Protein AF-A0A9E0Q195-F1 (afdb_monomer)

Nearest PDB structures (foldseek):
  7mny-assembly6_L  TM=3.770E-01  e=1.664E+00  Homo sapiens
  7mny-assembly2_D  TM=3.539E-01  e=2.617E+00  Homo sapiens
  7mnx-assembly2_D  TM=3.690E-01  e=3.101E+00  Homo sapiens
  5ysu-assembly1_B  TM=3.047E-01  e=1.864E+00  Saccharomyces cerevisiae S288C

Secondary structure (DSSP, 8-state):
------------------------PPP--EEEEEEEESEEEETTTTEEEE-SSS--EEEEEEETTEEEEEEEETTTTEEEEEEEE-HHHH-S-HHHHHHHHHHHHHGGGEEEEEEEEE--TT-HHHHHHHHHHTT--SEEEE-TTS-EEEESS----B------

Solvent-accessible surface area (backbone atoms only — not comparable to full-atom values): 9822 Å² total; per-residue (Å²): 132,88,83,89,80,88,81,83,85,85,80,84,81,82,81,83,77,81,76,81,77,78,80,74,66,79,64,44,48,35,38,40,38,38,35,39,32,49,32,23,24,28,78,85,74,73,43,77,44,75,39,89,82,54,49,17,37,45,32,34,23,44,34,90,85,26,22,33,42,34,38,40,23,45,71,72,28,30,35,51,78,41,79,62,47,57,36,71,83,75,32,100,51,50,69,56,51,50,52,50,51,45,51,74,75,35,57,92,45,53,70,48,76,48,80,41,83,44,56,50,61,68,41,58,66,63,43,50,52,55,34,50,78,70,72,45,63,59,42,79,46,75,45,91,86,66,49,55,47,81,36,68,79,65,68,86,68,43,70,77,62,75,90,129

Radius of gyration: 23.87 Å; Cα contacts (8 Å, |Δi|>4): 293; chains: 1; bounding box: 46×97×39 Å

Structure (mmCIF, N/CA/C/O backbone):
data_AF-A0A9E0Q195-F1
#
_entry.id   AF-A0A9E0Q195-F1
#
loop_
_atom_site.group_PDB
_atom_site.id
_atom_site.type_symbol
_atom_site.label_atom_id
_atom_site.label_alt_id
_atom_site.label_comp_id
_atom_site.label_asym_id
_atom_site.label_entity_id
_atom_site.label_seq_id
_atom_site.pdbx_PDB_ins_code
_atom_site.Cartn_x
_atom_site.Cartn_y
_atom_site.Cartn_z
_atom_site.occupancy
_atom_site.B_iso_or_equiv
_atom_site.auth_seq_id
_atom_site.auth_comp_id
_atom_site.auth_asym_id
_atom_site.auth_atom_id
_atom_site.pdbx_PDB_model_num
ATOM 1 N N . MET A 1 1 ? 25.609 -84.547 -1.607 1.00 38.28 1 MET A N 1
ATOM 2 C CA . MET A 1 1 ? 26.266 -83.235 -1.827 1.00 38.28 1 MET A CA 1
ATOM 3 C C . MET A 1 1 ? 25.141 -82.227 -2.058 1.00 38.28 1 MET A C 1
ATOM 5 O O . MET A 1 1 ? 24.355 -82.465 -2.958 1.00 38.28 1 MET A O 1
ATOM 9 N N . ARG A 1 2 ? 24.778 -81.375 -1.080 1.00 39.16 2 ARG A N 1
ATOM 10 C CA . ARG A 1 2 ? 25.146 -79.934 -0.974 1.00 39.16 2 ARG A CA 1
ATOM 11 C C . ARG A 1 2 ? 25.165 -79.252 -2.365 1.00 39.16 2 ARG A C 1
ATOM 13 O O . ARG A 1 2 ? 25.894 -79.730 -3.218 1.00 39.16 2 ARG A O 1
ATOM 20 N N . PHE A 1 3 ? 24.414 -78.195 -2.679 1.00 35.53 3 PHE A N 1
ATOM 21 C CA . PHE A 1 3 ? 24.234 -76.938 -1.945 1.00 35.53 3 PHE A CA 1
ATOM 22 C C . PHE A 1 3 ? 22.940 -76.192 -2.330 1.00 35.53 3 PHE A C 1
ATOM 24 O O . PHE A 1 3 ? 22.465 -76.270 -3.460 1.00 35.53 3 PHE A O 1
ATOM 31 N N . SER A 1 4 ? 22.437 -75.430 -1.358 1.00 42.34 4 SER A N 1
ATOM 32 C CA . SER A 1 4 ? 21.390 -74.410 -1.432 1.00 42.34 4 SER A CA 1
ATOM 33 C C . SER A 1 4 ? 21.707 -73.261 -2.396 1.00 42.34 4 SER A C 1
ATOM 35 O O . SER A 1 4 ? 22.863 -72.866 -2.523 1.00 42.34 4 SER A O 1
ATOM 37 N N . ALA A 1 5 ? 20.668 -72.613 -2.932 1.00 40.56 5 ALA A N 1
ATOM 38 C CA . ALA A 1 5 ? 20.744 -71.212 -3.344 1.00 40.56 5 ALA A CA 1
ATOM 39 C C . ALA A 1 5 ? 19.420 -70.490 -3.033 1.00 40.56 5 ALA A C 1
ATOM 41 O O . ALA A 1 5 ? 18.416 -70.645 -3.727 1.00 40.56 5 ALA A O 1
ATOM 42 N N . LEU A 1 6 ? 19.462 -69.719 -1.943 1.00 42.44 6 LEU A N 1
ATOM 43 C CA . LEU A 1 6 ? 18.545 -68.641 -1.576 1.00 42.44 6 LEU A CA 1
ATOM 44 C C . LEU A 1 6 ? 18.307 -67.718 -2.784 1.00 42.44 6 LEU A C 1
ATOM 46 O O . LEU A 1 6 ? 19.271 -67.248 -3.389 1.00 42.44 6 LEU A O 1
ATOM 50 N N . ARG A 1 7 ? 17.050 -67.382 -3.093 1.00 44.59 7 ARG A N 1
ATOM 51 C CA . ARG A 1 7 ? 16.734 -66.229 -3.947 1.00 44.59 7 ARG A CA 1
ATOM 52 C C . ARG A 1 7 ? 16.152 -65.112 -3.088 1.00 44.59 7 ARG A C 1
ATOM 54 O O . ARG A 1 7 ? 15.114 -65.273 -2.455 1.00 44.59 7 ARG A O 1
ATOM 61 N N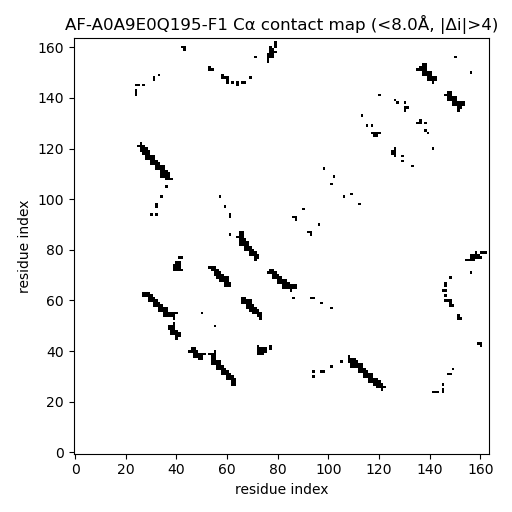 . PHE A 1 8 ? 16.902 -64.017 -3.054 1.00 38.38 8 PHE A N 1
ATOM 62 C CA . PHE A 1 8 ? 16.621 -62.767 -2.363 1.00 38.38 8 PHE A CA 1
ATOM 63 C C . PHE A 1 8 ? 15.340 -62.105 -2.889 1.00 38.38 8 PHE A C 1
ATOM 65 O O . PHE A 1 8 ? 15.150 -61.975 -4.097 1.00 38.38 8 PHE A O 1
ATOM 72 N N . ILE A 1 9 ? 14.491 -61.653 -1.966 1.00 44.12 9 ILE A N 1
ATOM 73 C CA . ILE A 1 9 ? 13.348 -60.776 -2.231 1.00 44.12 9 ILE A CA 1
ATOM 74 C C . ILE A 1 9 ? 13.888 -59.344 -2.317 1.00 44.12 9 ILE A C 1
ATOM 76 O O . ILE A 1 9 ? 14.391 -58.812 -1.328 1.00 44.12 9 ILE A O 1
ATOM 80 N N . ALA A 1 10 ? 13.802 -58.723 -3.492 1.00 41.50 10 ALA A N 1
ATOM 81 C CA . ALA A 1 10 ? 14.086 -57.303 -3.659 1.00 41.50 10 ALA A CA 1
ATOM 82 C C . ALA A 1 10 ? 12.826 -56.496 -3.311 1.00 41.50 10 ALA A C 1
ATOM 84 O O . ALA A 1 10 ? 11.835 -56.534 -4.038 1.00 41.50 10 ALA A O 1
ATOM 85 N N . ILE A 1 11 ? 12.859 -55.779 -2.187 1.00 46.25 11 ILE A N 1
ATOM 86 C CA . ILE A 1 11 ? 11.831 -54.802 -1.819 1.00 46.25 11 ILE A CA 1
ATOM 87 C C . ILE A 1 11 ? 12.220 -53.466 -2.462 1.00 46.25 11 ILE A C 1
ATOM 89 O O . ILE A 1 11 ? 13.210 -52.849 -2.078 1.00 46.25 11 ILE A O 1
ATOM 93 N N . LEU A 1 12 ? 11.443 -53.023 -3.451 1.00 39.88 12 LEU A N 1
ATOM 94 C CA . LEU A 1 12 ? 11.522 -51.678 -4.023 1.00 39.88 12 LEU A CA 1
ATOM 95 C C . LEU A 1 12 ? 10.786 -50.701 -3.092 1.00 39.88 12 LEU A C 1
ATOM 97 O O . LEU A 1 12 ? 9.558 -50.651 -3.088 1.00 39.88 12 LEU A O 1
ATOM 101 N N . LEU A 1 13 ? 11.529 -49.922 -2.301 1.00 46.31 13 LEU A N 1
ATOM 102 C CA . LEU A 1 13 ? 10.992 -48.726 -1.647 1.00 46.31 13 LEU A CA 1
ATOM 103 C C . LEU A 1 13 ? 10.955 -47.585 -2.674 1.00 46.31 13 LEU A C 1
ATOM 105 O O . LEU A 1 13 ? 11.996 -47.066 -3.074 1.00 46.31 13 LEU A O 1
ATOM 109 N N . ALA A 1 14 ? 9.756 -47.186 -3.097 1.00 45.44 14 ALA A N 1
ATOM 110 C CA . ALA A 1 14 ? 9.556 -45.962 -3.862 1.00 45.44 14 ALA A CA 1
ATOM 111 C C . ALA A 1 14 ? 9.530 -44.764 -2.900 1.00 45.44 14 ALA A C 1
ATOM 113 O O . ALA A 1 14 ? 8.527 -44.497 -2.240 1.00 45.44 14 ALA A O 1
ATOM 114 N N . SER A 1 15 ? 10.644 -44.043 -2.808 1.00 47.56 15 SER A N 1
ATOM 115 C CA . SER A 1 15 ? 10.739 -42.796 -2.046 1.00 47.56 15 SER A CA 1
ATOM 116 C C . SER A 1 15 ? 10.102 -41.652 -2.841 1.00 47.56 15 SER A C 1
ATOM 118 O O . SER A 1 15 ? 10.751 -41.043 -3.694 1.00 47.56 15 SER A O 1
ATOM 120 N N . ALA A 1 16 ? 8.831 -41.347 -2.573 1.00 45.62 16 ALA A N 1
ATOM 121 C CA . ALA A 1 16 ? 8.174 -40.157 -3.106 1.00 45.62 16 ALA A CA 1
ATOM 122 C C . ALA A 1 16 ? 8.813 -38.897 -2.495 1.00 45.62 16 ALA A C 1
ATOM 124 O O . ALA A 1 16 ? 8.570 -38.552 -1.341 1.00 45.62 16 ALA A O 1
ATOM 125 N N . HIS A 1 17 ? 9.655 -38.217 -3.271 1.00 40.94 17 HIS A N 1
ATOM 126 C CA . HIS A 1 17 ? 10.176 -36.904 -2.910 1.00 40.94 17 HIS A CA 1
ATOM 127 C C . HIS A 1 17 ? 9.113 -35.865 -3.271 1.00 40.94 17 HIS A C 1
ATOM 129 O O . HIS A 1 17 ? 8.911 -35.555 -4.444 1.00 40.94 17 HIS A O 1
ATOM 135 N N . ILE A 1 18 ? 8.416 -35.332 -2.267 1.00 48.59 18 ILE A N 1
ATOM 136 C CA . ILE A 1 18 ? 7.594 -34.134 -2.442 1.00 48.59 18 ILE A CA 1
ATOM 137 C C . ILE A 1 18 ? 8.562 -32.955 -2.553 1.00 48.59 18 ILE A C 1
ATOM 139 O O . ILE A 1 18 ? 9.105 -32.483 -1.556 1.00 48.59 18 ILE A O 1
ATOM 143 N N . VAL A 1 19 ? 8.808 -32.493 -3.778 1.00 45.94 19 VAL A N 1
ATOM 144 C CA . VAL A 1 19 ? 9.488 -31.219 -4.013 1.00 45.94 19 VAL A CA 1
ATOM 145 C C . VAL A 1 19 ? 8.457 -30.120 -3.776 1.00 45.94 19 VAL A C 1
ATOM 147 O O . VAL A 1 19 ? 7.591 -29.874 -4.613 1.00 45.94 19 VAL A O 1
ATOM 150 N N . ALA A 1 20 ? 8.527 -29.471 -2.615 1.00 48.09 20 ALA A N 1
ATOM 151 C CA . ALA A 1 20 ? 7.835 -28.210 -2.397 1.00 48.09 20 ALA A CA 1
ATOM 152 C C . ALA A 1 20 ? 8.480 -27.157 -3.311 1.00 48.09 20 ALA A C 1
ATOM 154 O O . ALA A 1 20 ? 9.559 -26.642 -3.019 1.00 48.09 20 ALA A O 1
ATOM 155 N N . VAL A 1 21 ? 7.848 -26.864 -4.447 1.00 45.06 21 VAL A N 1
ATOM 156 C CA . VAL A 1 21 ? 8.243 -25.737 -5.293 1.00 45.06 21 VAL A CA 1
ATOM 157 C C . VAL A 1 21 ? 7.800 -24.471 -4.568 1.00 45.06 21 VAL A C 1
ATOM 159 O O . VAL A 1 21 ? 6.635 -24.083 -4.626 1.00 45.06 21 VAL A O 1
ATOM 162 N N . ALA A 1 22 ? 8.723 -23.834 -3.847 1.00 43.25 22 ALA A N 1
ATOM 163 C CA . ALA A 1 22 ? 8.558 -22.441 -3.463 1.00 43.25 22 ALA A CA 1
ATOM 164 C C . ALA A 1 22 ? 8.499 -21.640 -4.765 1.00 43.25 22 ALA A C 1
ATOM 166 O O . ALA A 1 22 ? 9.514 -21.446 -5.431 1.00 43.25 22 ALA A O 1
ATOM 167 N N . GLN A 1 23 ? 7.294 -21.262 -5.180 1.00 40.28 23 GLN A N 1
ATOM 168 C CA . GLN A 1 23 ? 7.098 -20.445 -6.363 1.00 40.28 23 GLN A CA 1
ATOM 169 C C . GLN A 1 23 ? 7.683 -19.063 -6.064 1.00 40.28 23 GLN A C 1
ATOM 171 O O . GLN A 1 23 ? 7.067 -18.232 -5.401 1.00 40.28 23 GLN A O 1
ATOM 176 N N . THR A 1 24 ? 8.928 -18.852 -6.483 1.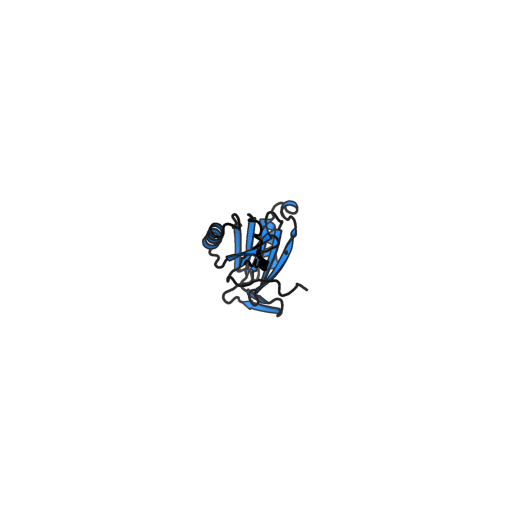00 46.34 24 THR A N 1
ATOM 177 C CA . THR A 1 24 ? 9.586 -17.553 -6.461 1.00 46.34 24 THR A CA 1
ATOM 178 C C . THR A 1 24 ? 8.874 -16.674 -7.477 1.00 46.34 24 THR A C 1
ATOM 180 O O . THR A 1 24 ? 9.085 -16.790 -8.683 1.00 46.34 24 THR A O 1
ATOM 183 N N . TYR A 1 25 ? 7.968 -15.819 -7.001 1.00 56.50 25 TYR A N 1
ATOM 184 C CA . TYR A 1 25 ? 7.406 -14.765 -7.839 1.00 56.50 25 TYR A CA 1
ATOM 185 C C . TYR A 1 25 ? 8.558 -13.929 -8.386 1.00 56.50 25 TYR A C 1
ATOM 187 O O . TYR A 1 25 ? 9.510 -13.641 -7.656 1.00 56.50 25 TYR A O 1
ATOM 195 N N . ALA A 1 26 ? 8.508 -13.629 -9.687 1.00 59.69 26 ALA A N 1
ATOM 196 C CA . ALA A 1 26 ? 9.608 -12.967 -10.362 1.00 59.69 26 ALA A CA 1
ATOM 197 C C . ALA A 1 26 ? 9.974 -11.692 -9.600 1.00 59.69 26 ALA A C 1
ATOM 199 O O . ALA A 1 26 ? 9.119 -10.884 -9.247 1.00 59.69 26 ALA A O 1
ATOM 200 N N . ALA A 1 27 ? 11.259 -11.561 -9.319 1.00 63.25 27 ALA A N 1
ATOM 201 C CA . ALA A 1 27 ? 11.870 -10.366 -8.788 1.00 63.25 27 ALA A CA 1
ATOM 202 C C . ALA A 1 27 ? 11.522 -9.184 -9.722 1.00 63.25 27 ALA A C 1
ATOM 204 O O . ALA A 1 27 ? 11.781 -9.249 -10.927 1.00 63.25 27 ALA A O 1
ATOM 205 N N . THR A 1 28 ? 10.861 -8.138 -9.216 1.00 81.56 28 THR A N 1
ATOM 206 C CA . THR A 1 28 ? 10.391 -7.009 -10.045 1.00 81.56 28 THR A CA 1
ATOM 207 C C . THR A 1 28 ? 10.875 -5.684 -9.491 1.00 81.56 28 THR A C 1
ATOM 209 O O . THR A 1 28 ? 10.923 -5.505 -8.284 1.00 81.56 28 THR A O 1
ATOM 212 N N . LYS A 1 29 ? 11.179 -4.729 -10.367 1.00 92.44 29 LYS A N 1
ATOM 213 C CA . LYS A 1 29 ? 11.356 -3.316 -10.001 1.00 92.44 29 LYS A CA 1
ATOM 214 C C . LYS A 1 29 ? 10.047 -2.572 -10.239 1.00 92.44 29 LYS A C 1
ATOM 216 O O . LYS A 1 29 ? 9.269 -2.991 -11.094 1.00 92.44 29 LYS A O 1
ATOM 221 N N . GLY A 1 30 ? 9.817 -1.469 -9.540 1.00 94.00 30 GLY A N 1
ATOM 222 C CA . GLY A 1 30 ? 8.641 -0.639 -9.789 1.00 94.00 30 GLY A CA 1
ATOM 223 C C . GLY A 1 30 ? 8.458 0.465 -8.764 1.00 94.00 30 GLY A C 1
ATOM 224 O O . GLY A 1 30 ? 9.201 0.558 -7.786 1.00 94.00 30 GLY A O 1
ATOM 225 N N . THR A 1 31 ? 7.444 1.286 -8.991 1.00 95.88 31 THR A N 1
ATOM 226 C CA . THR A 1 31 ? 7.109 2.413 -8.124 1.00 95.88 31 THR A CA 1
ATOM 227 C C . THR A 1 31 ? 5.919 2.041 -7.246 1.00 95.88 31 THR A C 1
ATOM 229 O O . THR A 1 31 ? 4.894 1.564 -7.738 1.00 95.88 31 THR A O 1
ATOM 232 N N . LEU A 1 32 ? 6.037 2.272 -5.940 1.00 97.75 32 LEU A N 1
ATOM 233 C CA . LEU A 1 32 ? 4.959 2.103 -4.969 1.00 97.75 32 LEU A CA 1
ATOM 234 C C . LEU A 1 32 ? 4.566 3.467 -4.393 1.00 97.75 32 LEU A C 1
ATOM 236 O O . LEU A 1 32 ? 5.368 4.130 -3.739 1.00 97.75 32 LEU A O 1
ATOM 240 N N . ILE A 1 33 ? 3.320 3.872 -4.611 1.00 98.19 33 ILE A N 1
ATOM 241 C CA . ILE A 1 33 ? 2.723 5.075 -4.029 1.00 98.19 33 ILE A CA 1
ATOM 242 C C . ILE A 1 33 ? 1.819 4.636 -2.883 1.00 98.19 33 ILE A C 1
ATOM 244 O O . ILE A 1 33 ? 0.967 3.777 -3.075 1.00 98.19 33 ILE A O 1
ATOM 248 N N . ILE A 1 34 ? 1.984 5.221 -1.701 1.00 98.62 34 ILE A N 1
ATOM 249 C CA . ILE A 1 34 ? 1.303 4.818 -0.469 1.00 98.62 34 ILE A CA 1
ATOM 250 C C . ILE A 1 34 ? 0.611 6.039 0.125 1.00 98.62 34 ILE A C 1
ATOM 252 O O . ILE A 1 34 ? 1.275 6.976 0.558 1.00 98.62 34 ILE A O 1
ATOM 256 N N . GLY A 1 35 ? -0.714 6.015 0.195 1.00 98.62 35 GLY A N 1
ATOM 257 C CA . GLY A 1 35 ? -1.502 6.880 1.063 1.00 98.62 35 GLY A CA 1
ATOM 258 C C . GLY A 1 35 ? -1.697 6.193 2.409 1.00 98.62 35 GLY A C 1
ATOM 259 O O . GLY A 1 35 ? -2.387 5.173 2.483 1.00 98.62 35 GLY A O 1
ATOM 260 N N . VAL A 1 36 ? -1.084 6.743 3.456 1.00 98.50 36 VAL A N 1
ATOM 261 C CA . VAL A 1 36 ? -1.254 6.279 4.839 1.00 98.50 36 VAL A CA 1
ATOM 262 C C . VAL A 1 36 ? -2.420 7.040 5.448 1.00 98.50 36 VAL A C 1
ATOM 264 O O . VAL A 1 36 ? -2.407 8.275 5.452 1.00 98.50 36 VAL A O 1
ATOM 267 N N . LEU A 1 37 ? -3.428 6.323 5.937 1.00 98.62 37 LEU A N 1
ATOM 268 C CA . LEU A 1 37 ? -4.645 6.939 6.455 1.00 98.62 37 LEU A CA 1
ATOM 269 C C . LEU A 1 37 ? -4.567 7.166 7.972 1.00 98.62 37 LEU A C 1
ATOM 271 O O . LEU A 1 37 ? -3.782 6.535 8.675 1.00 98.62 37 LEU A O 1
ATOM 275 N N . THR A 1 38 ? -5.380 8.083 8.489 1.00 98.56 38 THR A N 1
ATOM 276 C CA . THR A 1 38 ? -5.526 8.360 9.930 1.00 98.56 38 THR A CA 1
ATOM 277 C C . THR A 1 38 ? -6.471 7.379 10.631 1.00 98.56 38 THR A C 1
ATOM 279 O O . THR A 1 38 ? -6.645 7.453 11.848 1.00 98.56 38 THR A O 1
ATOM 282 N N . VAL A 1 39 ? -7.072 6.455 9.881 1.00 98.56 39 VAL A N 1
ATOM 283 C CA . VAL A 1 39 ? -8.070 5.484 10.343 1.00 98.56 39 VAL A CA 1
ATOM 284 C C . VAL A 1 39 ? -7.551 4.051 10.251 1.00 98.56 39 VAL A C 1
ATOM 286 O O . VAL A 1 39 ? -6.601 3.765 9.523 1.00 98.56 39 VAL A O 1
ATOM 289 N N . GLU A 1 40 ? -8.182 3.160 11.007 1.00 98.50 40 GLU A N 1
ATOM 290 C CA . GLU A 1 40 ? -8.123 1.708 10.842 1.00 98.50 40 GLU A CA 1
ATOM 291 C C . GLU A 1 40 ? -9.557 1.181 10.703 1.00 98.50 40 GLU A C 1
ATOM 293 O O . GLU A 1 40 ? -10.458 1.614 11.436 1.00 98.50 40 GLU A O 1
ATOM 298 N N . SER A 1 41 ? -9.794 0.270 9.764 1.00 97.88 41 SER A N 1
ATOM 299 C CA . SER A 1 41 ? -11.141 -0.225 9.470 1.00 97.88 41 SER A CA 1
ATOM 300 C C . SER A 1 41 ? -11.176 -1.720 9.149 1.00 97.88 41 SER A C 1
ATOM 302 O O . SER A 1 41 ? -10.143 -2.370 8.981 1.00 97.88 41 SER A O 1
ATOM 304 N N . SER A 1 42 ? -12.393 -2.268 9.117 1.00 97.50 42 SER A N 1
ATOM 305 C CA . SER A 1 42 ? -12.735 -3.592 8.592 1.00 97.50 42 SER A CA 1
ATOM 306 C C . SER A 1 42 ? -13.883 -3.433 7.604 1.00 97.50 42 SER A C 1
ATOM 308 O O . SER A 1 42 ? -14.971 -2.965 7.965 1.00 97.50 42 SER A O 1
ATOM 310 N N . TYR A 1 43 ? -13.665 -3.865 6.361 1.00 95.06 43 TYR A N 1
ATOM 311 C CA . TYR A 1 43 ? -14.717 -3.846 5.346 1.00 95.06 43 TYR A CA 1
ATOM 312 C C . TYR A 1 43 ? -15.823 -4.858 5.669 1.00 95.06 43 TYR A C 1
ATOM 314 O O . TYR A 1 43 ? -17.008 -4.534 5.601 1.00 95.06 43 TYR A O 1
ATOM 322 N N . ALA A 1 44 ? -15.444 -6.073 6.081 1.00 94.50 44 ALA A N 1
ATOM 323 C CA . ALA A 1 44 ? -16.382 -7.152 6.386 1.00 94.50 44 ALA A CA 1
ATOM 324 C C . ALA A 1 44 ? -17.325 -6.807 7.550 1.00 94.50 44 ALA A C 1
ATOM 326 O O . ALA A 1 44 ? -18.499 -7.176 7.530 1.00 94.50 44 ALA A O 1
ATOM 327 N N . GLN A 1 45 ? -16.817 -6.089 8.554 1.00 95.94 45 GLN A N 1
ATOM 328 C CA . GLN A 1 45 ? -17.588 -5.688 9.732 1.00 95.94 45 GLN A CA 1
ATOM 329 C C . GLN A 1 45 ? -18.235 -4.306 9.591 1.00 95.94 45 GLN A C 1
ATOM 331 O O . GLN A 1 45 ? -18.953 -3.892 10.499 1.00 95.94 45 GLN A O 1
ATOM 336 N N . ASN A 1 46 ? -17.990 -3.595 8.482 1.00 95.06 46 ASN A N 1
ATOM 337 C CA . ASN A 1 46 ? -18.441 -2.221 8.261 1.00 95.06 46 ASN A CA 1
ATOM 338 C C . ASN A 1 46 ? -18.117 -1.306 9.458 1.00 95.06 46 ASN A C 1
ATOM 340 O O . ASN A 1 46 ? -18.993 -0.629 10.002 1.00 95.06 46 ASN A O 1
ATOM 344 N N . SER A 1 47 ? -16.863 -1.347 9.912 1.00 97.06 47 SER A N 1
ATOM 345 C CA . SER A 1 47 ? -16.396 -0.578 11.065 1.00 97.06 47 SER A CA 1
ATOM 346 C C . SER A 1 47 ? -15.165 0.244 10.710 1.00 97.06 47 SER A C 1
ATOM 348 O O . SER A 1 47 ? -14.275 -0.232 10.015 1.00 97.06 47 SER A O 1
ATOM 350 N N . GLU A 1 48 ? -15.114 1.479 11.204 1.00 97.94 48 GLU A N 1
ATOM 351 C CA . GLU A 1 48 ? -14.003 2.412 11.022 1.00 97.94 48 GLU A CA 1
ATOM 352 C C . GLU A 1 48 ? -13.796 3.194 12.320 1.00 97.94 48 GLU A C 1
ATOM 354 O O . GLU A 1 48 ? -14.754 3.539 13.021 1.00 97.94 48 GLU A O 1
ATOM 359 N N . ARG A 1 49 ? -12.537 3.452 12.667 1.00 98.00 49 ARG A N 1
ATOM 360 C CA . ARG A 1 49 ? -12.163 4.276 13.820 1.00 98.00 49 ARG A CA 1
ATOM 361 C C . ARG A 1 49 ? -10.803 4.938 13.593 1.00 98.00 49 ARG A C 1
ATOM 363 O O . ARG A 1 49 ? -10.049 4.481 12.737 1.00 98.00 49 ARG A O 1
ATOM 370 N N . PRO A 1 50 ? -10.436 5.971 14.374 1.00 98.44 50 PRO A N 1
ATOM 371 C CA . PRO A 1 50 ? -9.076 6.503 14.350 1.00 98.44 50 PRO A CA 1
ATOM 372 C C . PRO A 1 50 ? -8.045 5.398 14.604 1.00 98.44 50 PRO A C 1
ATOM 374 O O . PRO A 1 50 ? -8.239 4.574 15.506 1.00 98.44 50 PRO A O 1
ATOM 377 N N . SER A 1 51 ? -6.961 5.389 13.826 1.00 97.06 51 SER A N 1
ATOM 378 C CA . SER A 1 51 ? -5.918 4.369 13.938 1.00 97.06 51 SER A CA 1
ATOM 379 C C . SER A 1 51 ? -5.242 4.423 15.308 1.00 97.06 51 SER A C 1
ATOM 381 O O . SER A 1 51 ? -4.913 5.496 15.820 1.00 97.06 51 SER A O 1
ATOM 383 N N . ARG A 1 52 ? -5.017 3.247 15.904 1.00 94.44 52 ARG A N 1
ATOM 384 C CA . ARG A 1 52 ? -4.360 3.083 17.213 1.00 94.44 52 ARG A CA 1
ATOM 385 C C . ARG A 1 52 ? -2.935 2.548 17.104 1.00 94.44 52 ARG A C 1
ATOM 387 O O . ARG A 1 52 ? -2.317 2.240 18.120 1.00 94.44 52 ARG A O 1
ATOM 394 N N . GLY A 1 53 ? -2.406 2.444 15.889 1.00 92.38 53 GLY A N 1
ATOM 395 C CA . GLY A 1 53 ? -1.021 2.047 15.646 1.00 92.38 53 GLY A CA 1
ATOM 396 C C . GLY A 1 53 ? -0.792 1.440 14.268 1.00 92.38 53 GLY A C 1
ATOM 397 O O . GLY A 1 53 ? 0.274 1.659 13.695 1.00 92.38 53 GLY A O 1
ATOM 398 N N . VAL A 1 54 ? -1.783 0.729 13.726 1.00 96.56 54 VAL A N 1
ATOM 399 C CA . VAL A 1 54 ? -1.731 0.155 12.376 1.00 96.56 54 VAL A CA 1
ATOM 400 C C . VAL A 1 54 ? -2.772 0.876 11.522 1.00 96.56 54 VAL A C 1
ATOM 402 O O . VAL A 1 54 ? -3.965 0.720 11.771 1.00 96.56 54 VAL A O 1
ATOM 405 N N . PRO A 1 55 ? -2.360 1.737 10.583 1.00 97.75 55 PRO A N 1
ATOM 406 C CA . PRO A 1 55 ? -3.297 2.472 9.746 1.00 97.75 55 PRO A CA 1
ATOM 407 C C . PRO A 1 55 ? -3.766 1.630 8.559 1.00 97.75 55 PRO A C 1
ATOM 409 O O . PRO A 1 55 ? -3.026 0.789 8.041 1.00 97.75 55 PRO A O 1
ATOM 412 N N . ASP A 1 56 ? -4.959 1.938 8.063 1.00 98.44 56 ASP A N 1
ATOM 413 C CA . ASP A 1 56 ? -5.363 1.543 6.720 1.00 98.44 56 ASP A CA 1
ATOM 414 C C . ASP A 1 56 ? -4.474 2.218 5.675 1.00 98.44 56 ASP A C 1
ATOM 416 O O . ASP A 1 56 ? -3.891 3.291 5.891 1.00 98.44 56 ASP A O 1
ATOM 420 N N . THR A 1 57 ? -4.416 1.618 4.488 1.00 98.62 57 THR A N 1
ATOM 421 C CA . THR A 1 57 ? -3.686 2.210 3.369 1.00 98.62 57 THR A CA 1
ATOM 422 C C . THR A 1 57 ? -4.463 2.131 2.064 1.00 98.62 57 THR A C 1
ATOM 424 O O . THR A 1 57 ? -5.248 1.214 1.803 1.00 98.62 57 THR A O 1
ATOM 427 N N . VAL A 1 58 ? -4.205 3.112 1.204 1.00 98.56 58 VAL A N 1
ATOM 428 C CA . VAL A 1 58 ? -4.477 3.037 -0.231 1.00 98.56 58 VAL A CA 1
ATOM 429 C C . VAL A 1 58 ? -3.153 3.124 -0.958 1.00 98.56 58 VAL A C 1
ATOM 431 O O . VAL A 1 58 ? -2.412 4.085 -0.796 1.00 98.56 58 VAL A O 1
ATOM 434 N N . GLN A 1 59 ? -2.845 2.118 -1.757 1.00 98.50 59 GLN A N 1
ATOM 435 C CA . GLN A 1 59 ? -1.557 2.003 -2.414 1.00 98.50 59 GLN A CA 1
ATOM 436 C C . GLN A 1 59 ? -1.741 1.816 -3.910 1.00 98.50 59 GLN A C 1
ATOM 438 O O . GLN A 1 59 ? -2.736 1.248 -4.361 1.00 98.50 59 GLN A O 1
ATOM 443 N N . PHE A 1 60 ? -0.768 2.283 -4.675 1.00 97.69 60 PHE A N 1
ATOM 444 C CA . PHE A 1 60 ? -0.661 2.015 -6.096 1.00 97.69 60 PHE A CA 1
ATOM 445 C C . PHE A 1 60 ? 0.702 1.414 -6.387 1.00 97.69 60 PHE A C 1
ATOM 447 O O . PHE A 1 60 ? 1.725 2.041 -6.125 1.00 97.69 60 PHE A O 1
ATOM 454 N N . TRP A 1 61 ? 0.701 0.211 -6.947 1.00 96.56 61 TRP A N 1
ATOM 455 C CA . TRP A 1 61 ? 1.894 -0.409 -7.505 1.00 96.56 61 TRP A CA 1
ATOM 456 C C . TRP A 1 61 ? 1.921 -0.170 -9.004 1.00 96.56 61 TRP A C 1
ATOM 458 O O . TRP A 1 61 ? 0.926 -0.432 -9.676 1.00 96.56 61 TRP A O 1
ATOM 468 N N . ILE A 1 62 ? 3.051 0.299 -9.520 1.00 94.12 62 ILE A N 1
ATOM 469 C CA . ILE A 1 62 ? 3.313 0.454 -10.948 1.00 94.12 62 ILE A CA 1
ATOM 470 C C . ILE A 1 62 ? 4.559 -0.374 -11.250 1.00 94.12 62 ILE A C 1
ATOM 472 O O . ILE A 1 62 ? 5.681 0.042 -10.962 1.00 94.12 62 ILE A O 1
ATOM 476 N N . GLY A 1 63 ? 4.350 -1.572 -11.792 1.00 91.75 63 GLY A N 1
ATOM 477 C CA . GLY A 1 63 ? 5.418 -2.519 -12.095 1.00 91.75 63 GLY A CA 1
ATOM 478 C C . GLY A 1 63 ? 5.330 -3.075 -13.518 1.00 91.75 63 GLY A C 1
ATOM 479 O O . GLY A 1 63 ? 4.429 -2.720 -14.279 1.00 91.75 63 GLY A O 1
ATOM 480 N N . PRO A 1 64 ? 6.242 -3.988 -13.890 1.00 87.00 64 PRO A N 1
ATOM 481 C CA . PRO A 1 64 ? 6.312 -4.554 -15.238 1.00 87.00 64 PRO A CA 1
ATOM 482 C C . PRO A 1 64 ? 5.078 -5.385 -15.618 1.00 87.00 64 PRO A C 1
ATOM 484 O O . PRO A 1 64 ? 4.765 -5.506 -16.795 1.00 87.00 64 PRO A O 1
ATOM 487 N N . GLY A 1 65 ? 4.362 -5.942 -14.636 1.00 84.62 65 GLY A N 1
ATOM 488 C CA . GLY A 1 65 ? 3.105 -6.673 -14.843 1.00 84.62 65 GLY A CA 1
ATOM 489 C C . GLY A 1 65 ? 1.863 -5.778 -14.941 1.00 84.62 65 GLY A C 1
ATOM 490 O O . GLY A 1 65 ? 0.746 -6.283 -14.851 1.00 84.62 65 GLY A O 1
ATOM 491 N N . GLY A 1 66 ? 2.046 -4.461 -15.062 1.00 89.44 66 GLY A N 1
ATOM 492 C CA . GLY A 1 66 ? 0.980 -3.467 -15.022 1.00 89.44 66 GLY A CA 1
ATOM 493 C C . GLY A 1 66 ? 0.823 -2.816 -13.650 1.00 89.44 66 GLY A C 1
ATOM 494 O O . GLY A 1 66 ? 1.628 -3.004 -12.730 1.00 89.44 66 GLY A O 1
ATOM 495 N N . ALA A 1 67 ? -0.231 -2.017 -13.523 1.00 93.50 67 ALA A N 1
ATOM 496 C CA . ALA A 1 67 ? -0.523 -1.258 -12.325 1.00 93.50 67 ALA A CA 1
ATOM 497 C C . ALA A 1 67 ? -1.688 -1.843 -11.53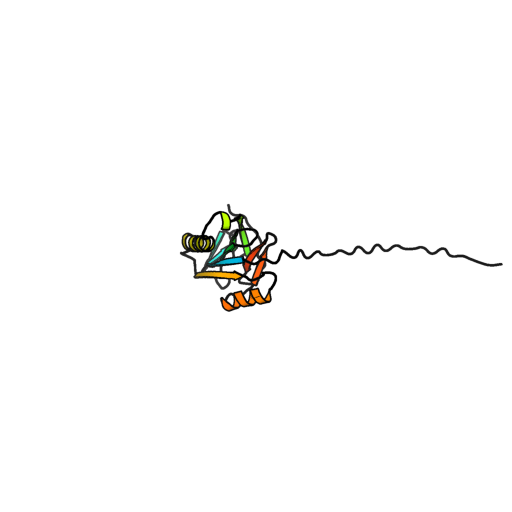2 1.00 93.50 67 ALA A C 1
ATOM 499 O O . ALA A 1 67 ? -2.618 -2.447 -12.071 1.00 93.50 67 ALA A O 1
ATOM 500 N N . TRP A 1 68 ? -1.647 -1.614 -10.228 1.00 95.94 68 TRP A N 1
ATOM 501 C CA . TRP A 1 68 ? -2.626 -2.110 -9.276 1.00 95.94 68 TRP A CA 1
ATOM 502 C C . TRP A 1 68 ? -2.965 -1.016 -8.281 1.00 95.94 68 TRP A C 1
ATOM 504 O O . TRP A 1 68 ? -2.071 -0.319 -7.810 1.00 95.94 68 TRP A O 1
ATOM 514 N N . ARG A 1 69 ? -4.242 -0.907 -7.918 1.00 97.06 69 ARG A N 1
ATOM 515 C CA . ARG A 1 69 ? -4.687 -0.195 -6.719 1.00 97.06 69 ARG A CA 1
ATOM 516 C C . ARG A 1 69 ? -4.924 -1.221 -5.619 1.00 97.06 69 ARG A C 1
ATOM 518 O O . ARG A 1 69 ? -5.690 -2.156 -5.822 1.00 97.06 69 ARG A O 1
ATOM 525 N N . ILE A 1 70 ? -4.328 -1.030 -4.454 1.00 98.00 70 ILE A N 1
ATOM 526 C CA . ILE A 1 70 ? -4.431 -1.939 -3.315 1.00 98.00 70 ILE A CA 1
ATOM 527 C C . ILE A 1 70 ? -5.006 -1.168 -2.133 1.00 98.00 70 ILE A C 1
ATOM 529 O O . ILE A 1 70 ? -4.476 -0.129 -1.747 1.00 98.00 70 ILE A O 1
ATOM 533 N N . ARG A 1 71 ? -6.102 -1.660 -1.559 1.00 98.06 71 ARG A N 1
ATOM 534 C CA . ARG A 1 71 ? -6.618 -1.184 -0.269 1.00 98.06 71 ARG A CA 1
ATOM 535 C C . ARG A 1 71 ? -6.277 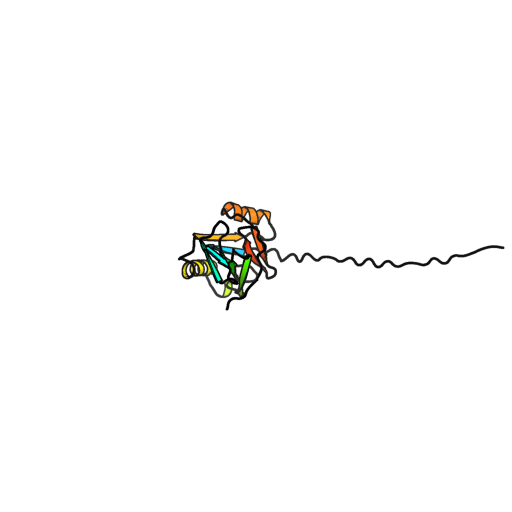-2.202 0.802 1.00 98.06 71 ARG A C 1
ATOM 537 O O . ARG A 1 71 ? -6.475 -3.390 0.561 1.00 98.06 71 ARG A O 1
ATOM 544 N N . THR A 1 72 ? -5.783 -1.741 1.945 1.00 98.12 72 THR A N 1
ATOM 545 C CA . THR A 1 72 ? -5.550 -2.584 3.123 1.00 98.12 72 THR A CA 1
ATOM 546 C C . THR A 1 72 ? -6.422 -2.101 4.272 1.00 98.12 72 THR A C 1
ATOM 548 O O . THR A 1 72 ? -6.499 -0.895 4.517 1.00 98.12 72 THR A O 1
ATOM 551 N N . TYR A 1 73 ? -7.042 -3.047 4.965 1.00 97.94 73 TYR A N 1
ATOM 552 C CA . TYR A 1 73 ? -7.919 -2.828 6.109 1.00 97.94 73 TYR A CA 1
ATOM 553 C C . TYR A 1 73 ? -7.232 -3.405 7.344 1.00 97.94 73 TYR A C 1
ATOM 555 O O . TYR A 1 73 ? -6.959 -4.604 7.414 1.00 97.94 73 TYR A O 1
ATOM 563 N N . ALA A 1 74 ? -6.851 -2.542 8.278 1.00 97.69 74 ALA A N 1
ATOM 564 C CA . ALA A 1 74 ? -5.936 -2.906 9.351 1.00 97.69 74 ALA A CA 1
ATOM 565 C C . ALA A 1 74 ? -6.589 -3.735 10.469 1.00 97.69 74 ALA A C 1
ATOM 567 O O . ALA A 1 74 ? -5.883 -4.480 11.143 1.00 97.69 74 ALA A O 1
ATOM 568 N N . ILE A 1 75 ? -7.911 -3.641 10.681 1.00 97.50 75 ILE A N 1
ATOM 569 C CA . ILE A 1 75 ? -8.581 -4.333 11.803 1.00 97.50 75 ILE A CA 1
ATOM 570 C C . ILE A 1 75 ? -8.560 -5.856 11.629 1.00 97.50 75 ILE A C 1
ATOM 572 O O . ILE A 1 75 ? -8.393 -6.582 12.608 1.00 97.50 75 ILE A O 1
ATOM 576 N N . ASP A 1 76 ? -8.760 -6.340 10.407 1.00 96.88 76 ASP A N 1
ATOM 577 C CA . ASP A 1 76 ? -8.884 -7.764 10.080 1.00 96.88 76 ASP A CA 1
ATOM 578 C C . ASP A 1 76 ? -7.835 -8.252 9.074 1.00 96.88 76 ASP A C 1
ATOM 580 O O . ASP A 1 76 ? -7.864 -9.416 8.674 1.00 96.88 76 ASP A O 1
ATOM 584 N N . HIS A 1 77 ? -6.894 -7.383 8.696 1.00 97.81 77 HIS A N 1
ATOM 585 C CA . HIS A 1 77 ? -5.887 -7.643 7.670 1.00 97.81 77 HIS A CA 1
ATOM 586 C C . HIS A 1 77 ? -6.506 -8.019 6.309 1.00 97.81 77 HIS A C 1
ATOM 588 O O . HIS A 1 77 ? -5.939 -8.813 5.553 1.00 97.81 77 HIS A O 1
ATOM 594 N N . ASP A 1 78 ? -7.661 -7.444 5.961 1.00 97.69 78 ASP A N 1
ATOM 595 C CA . ASP A 1 78 ? -8.243 -7.607 4.627 1.00 97.69 78 ASP A CA 1
ATOM 596 C C . ASP A 1 78 ? -7.477 -6.786 3.571 1.00 97.69 78 ASP A C 1
ATOM 598 O O . ASP A 1 78 ? -6.961 -5.694 3.843 1.00 97.69 78 ASP A O 1
ATOM 602 N N . ILE A 1 79 ? -7.410 -7.300 2.338 1.00 97.12 79 ILE A N 1
ATOM 603 C CA . ILE A 1 79 ? -6.878 -6.579 1.176 1.00 97.12 79 ILE A CA 1
ATOM 604 C C . ILE A 1 79 ? -7.784 -6.673 -0.036 1.00 97.12 79 ILE A C 1
ATOM 606 O O . ILE A 1 79 ? -8.205 -7.754 -0.455 1.00 97.12 79 ILE A O 1
ATOM 610 N N . HIS A 1 80 ? -7.994 -5.527 -0.680 1.00 97.12 80 HIS A N 1
ATOM 611 C CA . HIS A 1 80 ? -8.723 -5.433 -1.942 1.00 97.12 80 HIS A CA 1
ATOM 612 C C . HIS A 1 80 ? -7.781 -4.938 -3.044 1.00 97.12 80 HIS A C 1
ATOM 614 O O . HIS A 1 80 ? -7.661 -3.725 -3.267 1.00 97.12 80 HIS A O 1
ATOM 620 N N . PRO A 1 81 ? -7.071 -5.852 -3.726 1.00 96.12 81 PRO A N 1
ATOM 621 C CA . PRO A 1 81 ? -6.317 -5.515 -4.921 1.00 96.12 81 PRO A CA 1
ATOM 622 C C . PRO A 1 81 ? -7.253 -5.359 -6.125 1.00 96.12 81 PRO A C 1
ATOM 624 O O . PRO A 1 81 ? -8.135 -6.178 -6.369 1.00 96.12 81 PRO A O 1
ATOM 627 N N . HIS A 1 82 ? -7.031 -4.317 -6.915 1.00 95.19 82 HIS A N 1
ATOM 628 C CA . HIS A 1 82 ? -7.741 -4.051 -8.157 1.00 95.19 82 HIS A CA 1
ATOM 629 C C . HIS A 1 82 ? -6.724 -3.771 -9.262 1.00 95.19 82 HIS A C 1
ATOM 631 O O . HIS A 1 82 ? -5.965 -2.802 -9.178 1.00 95.19 82 HIS A O 1
ATOM 637 N N . SER A 1 83 ? -6.690 -4.633 -10.281 1.00 94.06 83 SER A N 1
ATOM 638 C CA . SER A 1 83 ? -5.821 -4.425 -11.438 1.00 94.06 83 SER A CA 1
ATOM 639 C C . SER A 1 83 ? -6.316 -3.230 -12.238 1.00 94.06 83 SER A C 1
ATOM 641 O O . SER A 1 83 ? -7.501 -3.122 -12.541 1.00 94.06 83 SER A O 1
ATOM 643 N N . LEU A 1 84 ? -5.392 -2.347 -12.589 1.00 92.00 84 LEU A N 1
ATOM 644 C CA . LEU A 1 84 ? -5.633 -1.225 -13.483 1.00 92.00 84 LEU A CA 1
ATOM 645 C C . LEU A 1 84 ? -5.121 -1.525 -14.895 1.00 92.00 84 LEU A C 1
ATOM 647 O O . LEU A 1 84 ? -5.192 -0.647 -15.740 1.00 92.00 84 LEU A O 1
ATOM 651 N N . GLY A 1 85 ? -4.589 -2.724 -15.161 1.00 88.00 85 GLY A N 1
ATOM 652 C CA . GLY A 1 85 ? -3.935 -3.049 -16.429 1.00 88.00 85 GLY A CA 1
ATOM 653 C C . GLY A 1 85 ? -2.654 -2.240 -16.655 1.00 88.00 85 GLY A C 1
ATOM 654 O O . GLY A 1 85 ? -1.962 -1.863 -15.708 1.00 88.00 85 GLY A O 1
ATOM 655 N N . ASP A 1 86 ? -2.316 -1.971 -17.914 1.00 81.62 86 ASP A N 1
ATOM 656 C CA . ASP A 1 86 ? -1.120 -1.203 -18.268 1.00 81.62 86 ASP A CA 1
ATOM 657 C C . ASP A 1 86 ? -1.367 0.311 -18.152 1.00 81.62 86 ASP A C 1
ATOM 659 O O . ASP A 1 86 ? -1.683 1.011 -19.114 1.00 81.62 86 ASP A O 1
ATOM 663 N N . LEU A 1 87 ? -1.223 0.840 -16.938 1.00 72.62 87 LEU A N 1
ATOM 664 C CA . LEU A 1 87 ? -1.401 2.268 -16.670 1.00 72.62 87 LEU A CA 1
ATOM 665 C C . LEU A 1 87 ? -0.356 3.148 -17.377 1.00 72.62 87 LEU A C 1
ATOM 667 O O . LEU A 1 87 ? -0.646 4.314 -17.632 1.00 72.62 87 LEU A O 1
ATOM 671 N N . GLY A 1 88 ? 0.820 2.605 -17.716 1.00 61.66 88 GLY A N 1
ATOM 672 C CA . GLY A 1 88 ? 1.882 3.330 -18.419 1.00 61.66 88 GLY A CA 1
ATOM 673 C C . GLY A 1 88 ? 1.535 3.617 -19.880 1.00 61.66 88 GLY A C 1
ATOM 674 O O . GLY A 1 88 ? 1.871 4.680 -20.393 1.00 61.66 88 GLY A O 1
ATOM 675 N N . THR A 1 89 ? 0.789 2.723 -20.531 1.00 64.44 89 THR A N 1
ATOM 676 C CA . THR A 1 89 ? 0.225 2.990 -21.869 1.00 64.44 89 THR A CA 1
ATOM 677 C C . THR A 1 89 ? -1.021 3.871 -21.816 1.00 64.44 89 THR A C 1
ATOM 679 O O . THR A 1 89 ? -1.268 4.655 -22.730 1.00 64.44 89 THR A O 1
ATOM 682 N N . MET A 1 90 ? -1.813 3.775 -20.744 1.00 64.50 90 MET A N 1
ATOM 683 C CA . MET A 1 90 ? -3.078 4.507 -20.628 1.00 64.50 90 MET A CA 1
ATOM 684 C C . MET A 1 90 ? -2.930 5.939 -20.103 1.00 64.50 90 MET A C 1
ATOM 686 O O . MET A 1 90 ? -3.851 6.747 -20.268 1.00 64.50 90 MET A O 1
ATOM 690 N N . LYS A 1 91 ? -1.822 6.266 -19.424 1.00 74.81 91 LYS A N 1
ATOM 691 C CA . LYS A 1 91 ? -1.576 7.574 -18.804 1.00 74.81 91 LYS A CA 1
ATOM 692 C C . LYS A 1 91 ? -0.126 8.006 -18.997 1.00 74.81 91 LYS A C 1
ATOM 694 O O . LYS A 1 91 ? 0.795 7.324 -18.576 1.00 74.81 91 LYS A O 1
ATOM 699 N N . ASN A 1 92 ? 0.059 9.235 -19.477 1.00 78.75 92 ASN A N 1
ATOM 700 C CA . ASN A 1 92 ? 1.385 9.846 -19.650 1.00 78.75 92 ASN A CA 1
ATOM 701 C C . ASN A 1 92 ? 2.139 10.083 -18.323 1.00 78.75 92 ASN A C 1
ATOM 703 O O . ASN A 1 92 ? 3.335 10.354 -18.339 1.00 78.75 92 ASN A O 1
ATOM 707 N N . ARG A 1 93 ? 1.426 10.060 -17.187 1.00 85.94 93 ARG A N 1
ATOM 708 C CA . ARG A 1 93 ? 1.910 10.422 -15.843 1.00 85.94 93 ARG A CA 1
ATOM 709 C C . ARG A 1 93 ? 1.257 9.5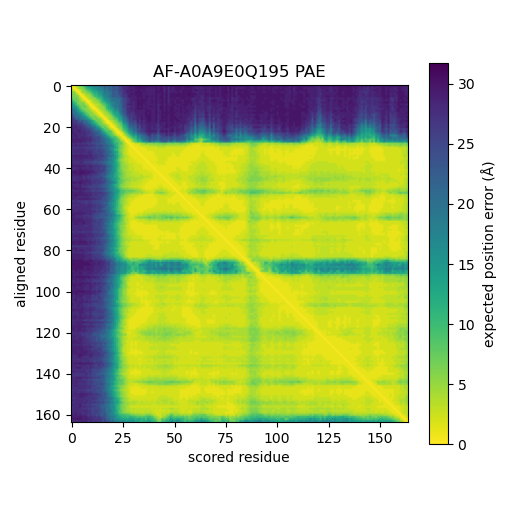23 -14.775 1.00 85.94 93 ARG A C 1
ATOM 711 O O . ARG A 1 93 ? 0.334 9.958 -14.082 1.00 85.94 93 ARG A O 1
ATOM 718 N N . PRO A 1 94 ? 1.620 8.227 -14.714 1.00 88.31 94 PRO A N 1
ATOM 719 C CA . PRO A 1 94 ? 0.907 7.239 -13.901 1.00 88.31 94 PRO A CA 1
ATOM 720 C C . PRO A 1 94 ? 1.100 7.452 -12.389 1.00 88.31 94 PRO A C 1
ATOM 722 O O . PRO A 1 94 ? 0.163 7.240 -11.619 1.00 88.31 94 PRO A O 1
ATOM 725 N N . THR A 1 95 ? 2.271 7.935 -11.962 1.00 90.75 95 THR A N 1
ATOM 726 C CA . THR A 1 95 ? 2.558 8.257 -10.554 1.00 90.75 95 THR A CA 1
ATOM 727 C C . THR A 1 95 ? 1.717 9.437 -10.070 1.00 90.75 95 THR A C 1
ATOM 729 O O . THR A 1 95 ? 1.136 9.386 -8.987 1.00 90.75 95 THR A O 1
ATOM 732 N N . GLU A 1 96 ? 1.586 10.486 -10.880 1.00 92.12 96 GLU A N 1
ATOM 733 C CA . GLU A 1 96 ? 0.766 11.654 -10.557 1.00 92.12 96 GLU A CA 1
ATOM 734 C C . GLU A 1 96 ? -0.717 11.322 -10.568 1.00 92.12 96 GLU A C 1
ATOM 736 O O . GLU A 1 96 ? -1.436 11.754 -9.676 1.00 92.12 96 GLU A O 1
ATOM 741 N N . PHE A 1 97 ? -1.166 10.475 -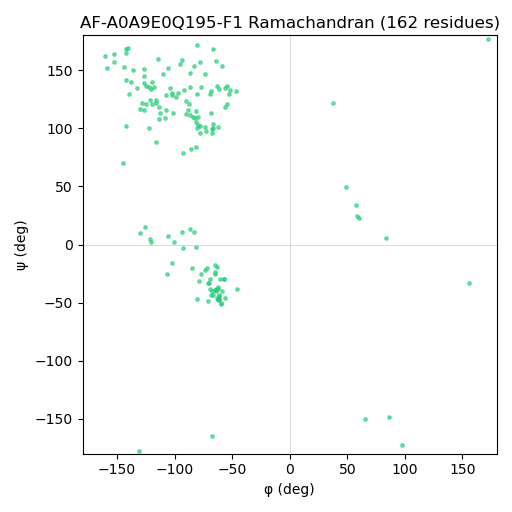11.498 1.00 92.69 97 PHE A N 1
ATOM 742 C CA . PHE A 1 97 ? -2.524 9.941 -11.459 1.00 92.69 97 PHE A CA 1
ATOM 743 C C . PHE A 1 97 ? -2.820 9.236 -10.126 1.00 92.69 97 PHE A C 1
ATOM 745 O O . PHE A 1 97 ? -3.867 9.480 -9.526 1.00 92.69 97 PHE A O 1
ATOM 752 N N . ALA A 1 98 ? -1.909 8.381 -9.647 1.00 94.19 98 ALA A N 1
ATOM 753 C CA . ALA A 1 98 ? -2.067 7.696 -8.366 1.00 94.19 98 ALA A CA 1
ATOM 754 C C . ALA A 1 98 ? -2.104 8.687 -7.191 1.00 94.19 98 ALA A C 1
ATOM 756 O O . ALA A 1 98 ? -2.987 8.598 -6.336 1.00 94.19 98 ALA A O 1
ATOM 757 N N . TYR A 1 99 ? -1.189 9.658 -7.173 1.00 93.69 99 TYR A N 1
ATOM 758 C CA . TYR A 1 99 ? -1.142 10.707 -6.153 1.00 93.69 99 TYR A CA 1
ATOM 759 C C . TYR A 1 99 ? -2.435 11.537 -6.121 1.00 93.69 99 TYR A C 1
ATOM 761 O O . TYR A 1 99 ? -3.058 11.684 -5.067 1.00 93.69 99 TYR A O 1
ATOM 769 N N . ASP A 1 100 ? -2.882 12.024 -7.279 1.00 94.69 100 ASP A N 1
ATOM 770 C CA . ASP A 1 100 ? -4.098 12.824 -7.416 1.00 94.69 100 ASP A CA 1
ATOM 771 C C . ASP A 1 100 ? -5.338 12.019 -7.032 1.00 94.69 100 ASP A C 1
ATOM 773 O O . ASP A 1 100 ? -6.230 12.543 -6.365 1.00 94.69 100 ASP A O 1
ATOM 777 N N . HIS A 1 101 ? -5.388 10.731 -7.383 1.00 95.94 101 HIS A N 1
ATOM 778 C CA . HIS A 1 101 ? -6.461 9.841 -6.956 1.00 95.94 101 HIS A CA 1
ATOM 779 C C . HIS A 1 101 ? -6.505 9.718 -5.428 1.00 95.94 101 HIS A C 1
ATOM 781 O O . HIS A 1 101 ? -7.581 9.814 -4.837 1.00 95.94 101 HIS A O 1
ATOM 787 N N . ILE A 1 102 ? -5.362 9.497 -4.770 1.00 97.56 102 ILE A N 1
ATOM 788 C CA . ILE A 1 102 ? -5.301 9.407 -3.304 1.00 97.56 102 ILE A CA 1
ATOM 789 C C . ILE A 1 102 ? -5.793 10.714 -2.686 1.00 97.56 102 ILE A C 1
ATOM 791 O O . ILE A 1 102 ? -6.705 10.701 -1.860 1.00 97.56 102 ILE A O 1
ATOM 795 N N . LYS A 1 103 ? -5.243 11.845 -3.131 1.00 96.00 103 LYS A N 1
ATOM 796 C CA . LYS A 1 103 ? -5.585 13.162 -2.597 1.00 96.00 103 LYS A CA 1
ATOM 797 C C . LYS A 1 103 ? -7.059 13.504 -2.803 1.00 96.00 103 LYS A C 1
ATOM 799 O O . LYS A 1 103 ? -7.694 13.991 -1.879 1.00 96.00 103 LYS A O 1
ATOM 804 N N . LYS A 1 104 ? -7.612 13.225 -3.984 1.00 97.19 104 LYS A N 1
ATOM 805 C CA . LYS A 1 104 ? -9.011 13.521 -4.318 1.00 97.19 104 LYS A CA 1
ATOM 806 C C . LYS A 1 104 ? -10.008 12.722 -3.480 1.00 97.19 104 LYS A C 1
ATOM 808 O O . LYS A 1 104 ? -11.064 13.248 -3.155 1.00 97.19 104 LYS A O 1
ATOM 813 N N . HIS A 1 105 ? -9.714 11.453 -3.201 1.00 97.19 105 HIS A N 1
ATOM 814 C CA . HIS A 1 105 ? -10.686 10.535 -2.600 1.00 97.19 105 HIS A CA 1
ATOM 815 C C . HIS A 1 105 ? -10.491 10.299 -1.103 1.00 97.19 105 HIS A C 1
ATOM 817 O O . HIS A 1 105 ? -11.402 9.784 -0.464 1.00 97.19 105 HIS A O 1
ATOM 823 N N . TYR A 1 106 ? -9.328 10.646 -0.550 1.00 97.31 106 TYR A N 1
ATOM 824 C CA . TYR A 1 106 ? -8.991 10.345 0.841 1.00 97.31 106 TYR A CA 1
ATOM 825 C C . TYR A 1 106 ? -8.473 11.550 1.621 1.00 97.31 106 TYR A C 1
ATOM 827 O O . TYR A 1 106 ? -8.015 11.350 2.739 1.00 97.31 106 TYR A O 1
ATOM 835 N N . SER A 1 107 ? -8.545 12.776 1.082 1.00 96.19 107 SER A N 1
ATOM 836 C CA . SER A 1 107 ? -8.031 13.996 1.735 1.00 96.19 107 SER A CA 1
ATOM 837 C C . SER A 1 107 ? -8.418 14.118 3.205 1.00 96.19 107 SER A C 1
ATOM 839 O O . SER A 1 107 ? -7.593 14.530 4.014 1.00 96.19 107 SER A O 1
ATOM 841 N N . ASP A 1 108 ? -9.643 13.726 3.543 1.00 97.31 108 ASP A N 1
ATOM 842 C CA . ASP A 1 108 ? -10.231 13.932 4.869 1.00 97.31 108 ASP A CA 1
ATOM 843 C C . ASP A 1 108 ? -9.644 12.990 5.930 1.00 97.31 108 ASP A C 1
ATOM 845 O O . ASP A 1 108 ? -9.683 13.281 7.123 1.00 97.31 108 ASP A O 1
ATOM 849 N N . VAL A 1 109 ? -9.062 11.871 5.492 1.00 97.88 109 VAL A N 1
ATOM 850 C CA . VAL A 1 109 ? -8.459 10.840 6.348 1.00 97.88 109 VAL A CA 1
ATOM 851 C C . VAL A 1 109 ? -7.012 10.536 5.952 1.00 97.88 109 VAL A C 1
ATOM 853 O O . VAL A 1 109 ? -6.459 9.519 6.357 1.00 97.88 109 VAL A O 1
ATOM 856 N N . LEU A 1 110 ? -6.371 11.384 5.145 1.00 98.38 110 LEU A N 1
ATOM 857 C CA . LEU A 1 110 ? -5.006 11.172 4.663 1.00 98.38 110 LEU A CA 1
ATOM 858 C C . LEU A 1 110 ? -3.997 11.764 5.649 1.00 98.38 110 LEU A C 1
ATOM 860 O O . LEU A 1 110 ? -3.928 12.977 5.823 1.00 98.38 110 LEU A O 1
ATOM 864 N N . ALA A 1 111 ? -3.166 10.915 6.252 1.00 97.56 111 ALA A N 1
ATOM 865 C CA . ALA A 1 111 ? -2.087 11.365 7.129 1.00 97.56 111 ALA A CA 1
ATOM 866 C C . ALA A 1 111 ? -0.869 11.826 6.320 1.00 97.56 111 ALA A C 1
ATOM 868 O O . ALA A 1 111 ? -0.282 12.874 6.583 1.00 97.56 111 ALA A O 1
ATOM 869 N N . THR A 1 112 ? -0.463 11.024 5.335 1.00 97.62 112 THR A N 1
ATOM 870 C CA . THR A 1 112 ? 0.664 11.337 4.453 1.00 97.62 112 THR A CA 1
ATOM 871 C C . THR A 1 112 ? 0.595 10.522 3.167 1.00 97.62 112 THR A C 1
ATOM 873 O O . THR A 1 112 ? -0.097 9.506 3.089 1.00 97.62 112 THR A O 1
ATOM 876 N N . THR A 1 113 ? 1.334 10.961 2.151 1.00 98.12 113 THR A N 1
ATOM 877 C CA . THR A 1 113 ? 1.598 10.175 0.945 1.00 98.12 113 THR A CA 1
ATOM 878 C C . THR A 1 113 ? 3.097 9.972 0.785 1.00 98.12 113 THR A C 1
ATOM 880 O O . THR A 1 113 ? 3.870 10.921 0.906 1.00 98.12 113 THR A O 1
ATOM 883 N N . VAL A 1 114 ? 3.504 8.742 0.492 1.00 97.69 114 VAL A N 1
ATOM 884 C CA . VAL A 1 114 ? 4.898 8.353 0.270 1.00 97.69 114 VAL A CA 1
ATOM 885 C C . VAL A 1 114 ? 5.017 7.740 -1.119 1.00 97.69 114 VAL A C 1
ATOM 887 O O . VAL A 1 114 ? 4.180 6.930 -1.508 1.00 97.69 114 VAL A O 1
ATOM 890 N N . VAL A 1 115 ? 6.049 8.116 -1.869 1.00 97.25 115 VAL A N 1
ATOM 891 C CA . VAL A 1 115 ? 6.371 7.524 -3.174 1.00 97.25 115 VAL A CA 1
ATOM 892 C C . VAL A 1 115 ? 7.719 6.832 -3.054 1.00 97.25 115 VAL A C 1
ATOM 894 O O . VAL A 1 115 ? 8.700 7.447 -2.638 1.00 97.25 115 VAL A O 1
ATOM 897 N N . LEU A 1 116 ? 7.759 5.547 -3.389 1.00 97.31 116 LEU A N 1
ATOM 898 C CA . LEU A 1 116 ? 8.940 4.704 -3.289 1.00 97.31 116 LEU A CA 1
ATOM 899 C C . LEU A 1 116 ? 9.302 4.161 -4.664 1.00 97.31 116 LEU A C 1
ATOM 901 O O . LEU A 1 116 ? 8.531 3.414 -5.259 1.00 97.31 116 LEU A O 1
ATOM 905 N N . GLU A 1 117 ? 10.513 4.457 -5.119 1.00 96.12 117 GLU A N 1
ATOM 906 C CA . GLU A 1 117 ? 11.139 3.692 -6.194 1.00 96.12 117 GLU A CA 1
ATOM 907 C C . GLU A 1 117 ? 11.759 2.438 -5.583 1.00 96.12 117 GLU A C 1
ATOM 909 O O . GLU A 1 117 ? 12.734 2.513 -4.823 1.00 96.12 117 GLU A O 1
ATOM 914 N N . LEU A 1 118 ? 11.159 1.282 -5.856 1.00 95.94 118 LEU A N 1
ATOM 915 C CA . LEU A 1 118 ? 11.639 0.019 -5.325 1.00 95.94 118 LEU A CA 1
ATOM 916 C C . LEU A 1 118 ? 12.713 -0.567 -6.249 1.00 95.94 118 LEU A C 1
ATOM 918 O O . LEU A 1 118 ? 12.545 -0.594 -7.475 1.00 95.94 118 LEU A O 1
ATOM 922 N N . PRO A 1 119 ? 13.822 -1.070 -5.669 1.00 93.50 119 PRO A N 1
ATOM 923 C CA . PRO A 1 119 ? 14.786 -1.868 -6.402 1.00 93.50 119 PRO A CA 1
ATOM 924 C C . PRO A 1 119 ? 14.128 -3.196 -6.789 1.00 93.50 119 PRO A C 1
ATOM 926 O O . PRO A 1 119 ? 12.913 -3.367 -6.725 1.00 93.50 119 PRO A O 1
ATOM 929 N N . ASP A 1 120 ? 14.941 -4.163 -7.188 1.00 92.62 120 ASP A N 1
ATOM 930 C CA . ASP A 1 120 ? 14.435 -5.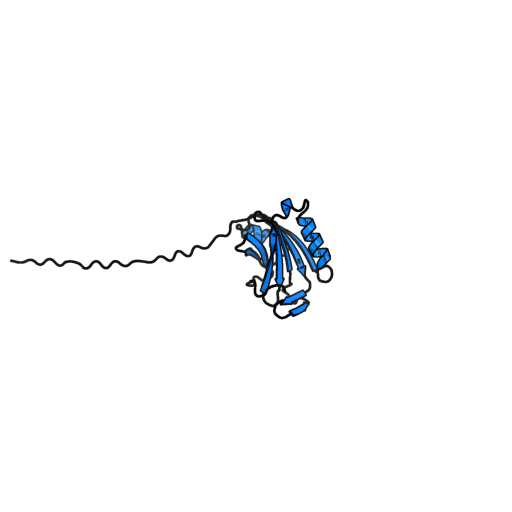516 -7.336 1.00 92.62 120 ASP A CA 1
ATOM 931 C C . ASP A 1 120 ? 13.803 -5.987 -6.009 1.00 92.62 120 ASP A C 1
ATOM 933 O O . ASP A 1 120 ? 14.488 -6.053 -4.984 1.00 92.62 120 ASP A O 1
ATOM 937 N N . THR A 1 121 ? 12.503 -6.295 -6.028 1.00 91.44 121 THR A N 1
ATOM 938 C CA . THR A 1 121 ? 11.741 -6.738 -4.857 1.00 91.44 121 THR A CA 1
ATOM 939 C C . THR A 1 121 ? 12.231 -8.066 -4.283 1.00 91.44 121 THR A C 1
ATOM 941 O O . THR A 1 121 ? 11.988 -8.334 -3.107 1.00 91.44 121 THR A O 1
ATOM 944 N N . GLY A 1 122 ? 12.978 -8.868 -5.051 1.00 89.56 122 GLY A N 1
ATOM 945 C CA . GLY A 1 122 ? 13.675 -10.053 -4.546 1.00 89.56 122 GLY A CA 1
ATOM 946 C C . GLY A 1 122 ? 14.892 -9.721 -3.672 1.00 89.56 122 GLY A C 1
ATOM 947 O O . GLY A 1 122 ? 15.309 -10.539 -2.853 1.00 89.56 122 GLY A O 1
ATOM 948 N N . ASN A 1 123 ? 15.452 -8.510 -3.781 1.00 93.69 123 ASN A N 1
ATOM 949 C CA . ASN A 1 123 ? 16.533 -8.046 -2.915 1.00 93.69 123 ASN A CA 1
ATOM 950 C C . ASN A 1 123 ? 15.966 -7.433 -1.627 1.00 93.69 123 ASN A C 1
ATOM 952 O O . ASN A 1 123 ? 15.860 -6.213 -1.469 1.00 93.69 123 ASN A O 1
ATOM 956 N N . THR A 1 124 ? 15.639 -8.297 -0.667 1.00 92.31 124 THR A N 1
ATOM 957 C CA . THR A 1 124 ? 15.002 -7.905 0.599 1.00 92.31 124 THR A CA 1
ATOM 958 C C . THR A 1 124 ? 15.800 -6.878 1.404 1.00 92.31 124 THR A C 1
ATOM 960 O O . THR A 1 124 ? 15.207 -6.085 2.131 1.00 92.31 124 THR A O 1
ATOM 963 N N . ASN A 1 125 ? 17.135 -6.871 1.298 1.00 95.44 125 ASN A N 1
ATOM 964 C CA . ASN A 1 125 ? 17.973 -5.894 1.998 1.00 95.44 125 ASN A CA 1
ATOM 965 C C . ASN A 1 125 ? 17.822 -4.503 1.380 1.00 95.44 125 ASN A C 1
ATOM 967 O O . ASN 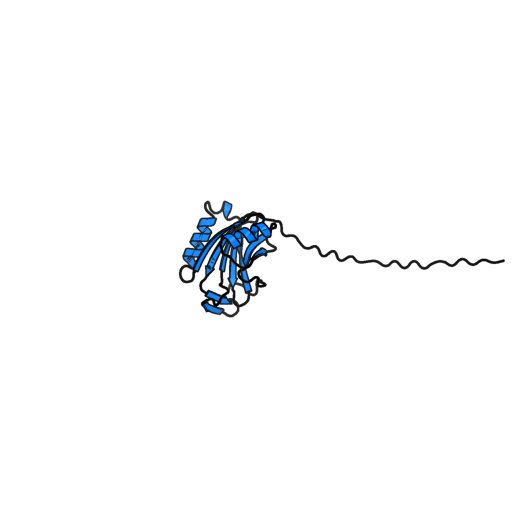A 1 125 ? 17.522 -3.554 2.097 1.00 95.44 125 ASN A O 1
ATOM 971 N N . ALA A 1 126 ? 17.920 -4.402 0.053 1.00 95.81 126 ALA A N 1
ATOM 972 C CA . ALA A 1 126 ? 17.738 -3.133 -0.644 1.00 95.81 126 ALA A CA 1
ATOM 973 C C . ALA A 1 126 ? 16.318 -2.569 -0.450 1.00 95.81 126 ALA A C 1
ATOM 975 O O . ALA A 1 126 ? 16.149 -1.364 -0.259 1.00 95.81 126 ALA A O 1
ATOM 976 N N . VAL A 1 127 ? 15.298 -3.435 -0.439 1.00 96.62 127 VAL A N 1
ATOM 977 C CA . VAL A 1 127 ? 13.916 -3.047 -0.109 1.00 96.62 127 VAL A CA 1
ATOM 978 C C . VAL A 1 127 ? 13.821 -2.512 1.321 1.00 96.62 127 VAL A C 1
ATOM 980 O O . VAL A 1 127 ? 13.250 -1.443 1.536 1.00 96.62 127 VAL A O 1
ATOM 983 N N . ARG A 1 128 ? 14.407 -3.211 2.303 1.00 96.38 128 ARG A N 1
ATOM 984 C CA . ARG A 1 128 ? 14.411 -2.770 3.706 1.00 96.38 128 ARG A CA 1
ATOM 985 C C . ARG A 1 128 ? 15.073 -1.405 3.868 1.00 96.38 128 ARG A C 1
ATOM 987 O O . ARG A 1 128 ? 14.547 -0.569 4.597 1.00 96.38 128 ARG A O 1
ATOM 994 N N . ASP A 1 129 ? 16.166 -1.156 3.153 1.00 97.44 129 ASP A N 1
ATOM 995 C CA . ASP A 1 129 ? 16.850 0.137 3.174 1.00 97.44 129 ASP A CA 1
ATOM 996 C C . ASP A 1 129 ? 15.962 1.256 2.615 1.00 97.44 129 ASP A C 1
ATOM 998 O O . ASP A 1 129 ? 15.924 2.351 3.177 1.00 97.44 129 ASP A O 1
ATOM 1002 N N . VAL A 1 130 ? 15.206 1.000 1.539 1.00 98.00 130 VAL A N 1
ATOM 1003 C CA . VAL A 1 130 ? 14.236 1.971 1.002 1.00 98.00 130 VAL A CA 1
ATOM 1004 C C . VAL A 1 130 ? 13.145 2.287 2.023 1.00 98.00 130 VAL A C 1
ATOM 1006 O O . VAL A 1 130 ? 12.866 3.466 2.253 1.00 98.00 130 VAL A O 1
ATOM 1009 N N . LEU A 1 131 ? 12.555 1.270 2.658 1.00 97.81 131 LEU A N 1
ATOM 1010 C CA . LEU A 1 131 ? 11.525 1.470 3.684 1.00 97.81 131 LEU A CA 1
ATOM 1011 C C . LEU A 1 131 ? 12.077 2.268 4.874 1.00 97.81 131 LEU A C 1
ATOM 1013 O O . LEU A 1 131 ? 11.485 3.272 5.274 1.00 97.81 131 LEU A O 1
ATOM 1017 N N . ALA A 1 132 ? 13.259 1.895 5.374 1.00 97.19 132 ALA A N 1
ATOM 1018 C CA . ALA A 1 132 ? 13.911 2.560 6.498 1.00 97.19 132 ALA A CA 1
ATOM 1019 C C . ALA A 1 132 ? 14.236 4.034 6.204 1.00 97.19 132 ALA A C 1
ATOM 1021 O O . ALA A 1 132 ? 13.942 4.901 7.030 1.00 97.19 132 ALA A O 1
ATOM 1022 N N . ARG A 1 133 ? 14.770 4.349 5.013 1.00 97.44 133 ARG A N 1
ATOM 1023 C CA . ARG A 1 133 ? 15.036 5.739 4.589 1.00 97.44 133 ARG A CA 1
ATOM 1024 C C . ARG A 1 133 ? 13.772 6.599 4.545 1.00 97.44 133 ARG A C 1
ATOM 1026 O O . ARG A 1 133 ? 13.848 7.796 4.805 1.00 97.44 133 ARG A O 1
ATOM 1033 N N . ASN A 1 134 ? 12.621 5.989 4.272 1.00 97.12 134 ASN A N 1
ATOM 1034 C CA . ASN A 1 134 ? 11.317 6.654 4.262 1.00 97.12 134 ASN A CA 1
ATOM 1035 C C . ASN A 1 134 ? 10.575 6.554 5.606 1.00 97.12 134 ASN A C 1
ATOM 1037 O O . ASN A 1 134 ? 9.405 6.918 5.691 1.00 97.12 134 ASN A O 1
ATOM 1041 N N . LYS A 1 135 ? 11.251 6.091 6.670 1.00 96.62 135 LYS A N 1
ATOM 1042 C CA . LYS A 1 135 ? 10.698 5.914 8.025 1.00 96.62 135 LYS A CA 1
ATOM 1043 C C . LYS A 1 135 ? 9.486 4.973 8.080 1.00 96.62 135 LYS A C 1
ATOM 1045 O O . LYS A 1 135 ? 8.684 5.052 9.010 1.00 96.62 135 LYS A O 1
ATOM 1050 N N . LEU A 1 136 ? 9.368 4.069 7.112 1.00 96.62 136 LEU A N 1
ATOM 1051 C CA . LEU A 1 136 ? 8.329 3.049 7.078 1.00 96.62 136 LEU A CA 1
ATOM 1052 C C . LEU A 1 136 ? 8.808 1.814 7.847 1.00 96.62 136 LEU A C 1
ATOM 1054 O O . LEU A 1 136 ? 9.839 1.223 7.526 1.00 96.62 136 LEU A O 1
ATOM 1058 N N . LYS A 1 137 ? 8.052 1.437 8.881 1.00 94.94 137 LYS A N 1
ATOM 1059 C CA . LYS A 1 137 ? 8.206 0.155 9.586 1.00 94.94 137 LYS A CA 1
ATOM 1060 C C . LYS A 1 137 ? 7.515 -0.961 8.798 1.00 94.94 137 LYS A C 1
ATOM 1062 O O . LYS A 1 137 ? 6.809 -0.679 7.840 1.00 94.94 137 LYS A O 1
ATOM 1067 N N . GLY A 1 138 ? 7.698 -2.213 9.205 1.00 95.31 138 GLY A N 1
ATOM 1068 C CA . GLY A 1 138 ? 7.051 -3.348 8.548 1.00 95.31 138 GLY A CA 1
ATOM 1069 C C . GLY A 1 138 ? 7.845 -3.875 7.353 1.00 95.31 138 GLY A C 1
ATOM 1070 O O . GLY A 1 138 ? 9.079 -3.839 7.356 1.00 95.31 138 GLY A O 1
ATOM 1071 N N . SER A 1 139 ? 7.147 -4.396 6.348 1.00 96.25 139 SER A N 1
ATOM 1072 C CA . SER A 1 139 ? 7.756 -5.098 5.215 1.00 96.25 139 SER A CA 1
ATOM 1073 C C . SER A 1 139 ? 7.052 -4.800 3.898 1.00 96.25 139 SER A C 1
ATOM 1075 O O . SER A 1 139 ? 5.951 -4.259 3.854 1.00 96.25 139 SER A O 1
ATOM 1077 N N . LEU A 1 140 ? 7.716 -5.141 2.798 1.00 97.06 140 LEU A N 1
ATOM 1078 C CA . LEU A 1 140 ? 7.081 -5.216 1.493 1.00 97.06 140 LEU A CA 1
ATOM 1079 C C . LEU A 1 140 ? 6.589 -6.646 1.275 1.00 97.06 140 LEU A C 1
ATOM 1081 O O . LEU A 1 140 ? 7.350 -7.595 1.467 1.00 97.06 140 LEU A O 1
ATOM 1085 N N . VAL A 1 141 ? 5.351 -6.792 0.825 1.00 95.81 141 VAL A N 1
ATOM 1086 C CA . VAL A 1 141 ? 4.782 -8.068 0.398 1.00 95.81 141 VAL A CA 1
ATOM 1087 C C . VAL A 1 141 ? 4.655 -8.050 -1.119 1.00 95.81 141 VAL A C 1
ATOM 1089 O O . VAL A 1 141 ? 4.081 -7.121 -1.683 1.00 95.81 141 VAL A O 1
ATOM 1092 N N . VAL A 1 142 ? 5.182 -9.082 -1.777 1.00 94.00 142 VAL A N 1
ATOM 1093 C CA . VAL A 1 142 ? 4.996 -9.317 -3.214 1.00 94.00 142 VAL A CA 1
ATOM 1094 C C . VAL A 1 142 ? 3.938 -10.401 -3.370 1.00 94.00 142 VAL A C 1
ATOM 1096 O O . VAL A 1 142 ? 4.138 -11.540 -2.947 1.00 94.00 142 VAL A O 1
ATOM 1099 N N . ALA A 1 143 ? 2.790 -10.029 -3.925 1.00 91.69 143 ALA A N 1
ATOM 1100 C CA . ALA A 1 143 ? 1.664 -10.923 -4.121 1.00 91.69 143 ALA A CA 1
ATOM 1101 C C . ALA A 1 143 ? 1.883 -11.849 -5.335 1.00 91.69 143 ALA A C 1
ATOM 1103 O O . ALA A 1 143 ? 2.627 -11.501 -6.257 1.00 91.69 143 ALA A O 1
ATOM 1104 N N . PRO A 1 144 ? 1.197 -13.009 -5.389 1.00 87.50 144 PRO A N 1
ATOM 1105 C CA . PRO A 1 144 ? 1.394 -13.992 -6.453 1.00 87.50 144 PRO A CA 1
ATOM 1106 C C . PRO A 1 144 ? 1.170 -13.495 -7.883 1.00 87.50 144 PRO A C 1
ATOM 1108 O O . PRO A 1 144 ? 1.772 -13.977 -8.837 1.00 87.50 144 PRO A O 1
ATOM 1111 N N . ASN A 1 145 ? 0.289 -12.516 -8.029 1.00 85.94 145 ASN A N 1
ATOM 1112 C CA . ASN A 1 145 ? -0.059 -11.854 -9.281 1.00 85.94 145 ASN A CA 1
ATOM 1113 C C . ASN A 1 145 ? 0.876 -10.678 -9.629 1.00 85.94 145 ASN A C 1
ATOM 1115 O O . ASN A 1 145 ? 0.565 -9.890 -10.519 1.00 85.94 145 ASN A O 1
ATOM 1119 N N . GLY A 1 146 ? 2.018 -10.565 -8.945 1.00 87.44 146 GLY A N 1
ATOM 1120 C CA . GLY A 1 146 ? 3.123 -9.685 -9.323 1.00 87.44 146 GLY A CA 1
ATOM 1121 C C . GLY A 1 146 ? 2.994 -8.236 -8.862 1.00 87.44 146 GLY A C 1
ATOM 1122 O O . GLY A 1 146 ? 3.841 -7.417 -9.222 1.00 87.44 146 GLY A O 1
ATOM 1123 N N . PHE A 1 147 ? 1.970 -7.894 -8.071 1.00 93.38 147 PHE A N 1
ATOM 1124 C CA . PHE A 1 147 ? 1.930 -6.591 -7.411 1.00 93.38 147 PHE A CA 1
ATOM 1125 C C . PHE A 1 147 ? 2.661 -6.619 -6.073 1.00 93.38 147 PHE A C 1
ATOM 1127 O O . PHE A 1 147 ? 2.657 -7.629 -5.372 1.00 93.38 147 PHE A O 1
ATOM 1134 N N . ALA A 1 148 ? 3.266 -5.494 -5.704 1.00 95.88 148 ALA A N 1
ATOM 1135 C CA . ALA A 1 148 ? 3.859 -5.310 -4.389 1.00 95.88 148 ALA A CA 1
ATOM 1136 C C . ALA A 1 148 ? 3.046 -4.302 -3.570 1.00 95.88 148 ALA A C 1
ATOM 1138 O O . ALA A 1 148 ? 2.485 -3.356 -4.120 1.00 95.88 148 ALA A O 1
ATOM 1139 N N . PHE A 1 149 ? 2.984 -4.490 -2.257 1.00 97.62 149 PHE A N 1
ATOM 1140 C CA . PHE A 1 149 ? 2.378 -3.531 -1.338 1.00 97.62 149 PHE A CA 1
ATOM 1141 C C . PHE A 1 149 ? 3.145 -3.487 -0.020 1.00 97.62 149 PHE A C 1
ATOM 1143 O O . PHE A 1 149 ? 3.788 -4.455 0.389 1.00 97.62 149 PHE A O 1
ATOM 1150 N N . TRP A 1 150 ? 3.092 -2.342 0.645 1.00 98.31 150 TRP A N 1
ATOM 1151 C CA . TRP A 1 150 ? 3.656 -2.154 1.969 1.00 98.31 150 TRP A CA 1
ATOM 1152 C C . TRP A 1 150 ? 2.709 -2.698 3.037 1.00 98.31 150 TRP A C 1
ATOM 1154 O O . TRP A 1 150 ? 1.522 -2.373 3.061 1.00 98.31 150 TRP A O 1
ATOM 1164 N N . ASN A 1 151 ? 3.260 -3.513 3.926 1.00 97.75 151 ASN A N 1
ATOM 1165 C CA . ASN A 1 151 ? 2.602 -4.081 5.084 1.00 97.75 151 ASN A CA 1
ATOM 1166 C C . ASN A 1 151 ? 3.150 -3.397 6.355 1.00 97.75 151 ASN A C 1
ATOM 1168 O O . ASN A 1 151 ? 4.310 -3.641 6.709 1.00 97.75 151 ASN A O 1
ATOM 1172 N N . PRO A 1 152 ? 2.354 -2.551 7.036 1.00 96.94 152 PRO A N 1
ATOM 1173 C CA . PRO A 1 152 ? 2.828 -1.716 8.141 1.00 96.94 152 PRO A CA 1
ATOM 1174 C C . PRO A 1 152 ? 3.209 -2.484 9.413 1.00 96.94 152 PRO A C 1
ATOM 1176 O O . PRO A 1 152 ? 4.078 -2.026 10.159 1.00 96.94 152 PRO A O 1
ATOM 1179 N N . ASP A 1 153 ? 2.583 -3.631 9.676 1.00 96.62 153 ASP A N 1
ATOM 1180 C CA . ASP A 1 153 ? 2.684 -4.364 10.946 1.00 96.62 153 ASP A CA 1
ATOM 1181 C C . ASP A 1 153 ? 3.230 -5.792 10.794 1.00 96.62 153 ASP A C 1
ATOM 1183 O O . ASP A 1 153 ? 3.380 -6.505 11.784 1.00 96.62 153 ASP A O 1
ATOM 1187 N N . ASN A 1 154 ? 3.591 -6.194 9.570 1.00 95.25 154 ASN A N 1
ATOM 1188 C CA . ASN A 1 154 ? 3.961 -7.567 9.212 1.00 95.25 154 ASN A CA 1
ATOM 1189 C C . ASN A 1 154 ? 2.834 -8.590 9.457 1.00 95.25 154 ASN A C 1
ATOM 1191 O O . ASN A 1 154 ? 3.113 -9.783 9.582 1.00 95.25 154 ASN A O 1
ATOM 1195 N N . GLY A 1 155 ? 1.574 -8.145 9.504 1.00 94.06 155 GLY A N 1
ATOM 1196 C CA . GLY A 1 155 ? 0.405 -9.013 9.606 1.00 94.06 155 GLY A CA 1
ATOM 1197 C C . GLY A 1 155 ? 0.193 -9.874 8.356 1.00 94.06 155 GLY A C 1
ATOM 1198 O O . GLY A 1 155 ? 0.794 -9.654 7.301 1.00 94.06 155 GLY A O 1
ATOM 1199 N N . HIS A 1 156 ? -0.690 -10.867 8.448 1.00 95.50 156 HIS A N 1
ATOM 1200 C CA . HIS A 1 156 ? -0.998 -11.765 7.332 1.00 95.50 156 HIS A CA 1
ATOM 1201 C C . HIS A 1 156 ? -2.188 -11.255 6.520 1.00 95.50 156 HIS A C 1
ATOM 1203 O O . HIS A 1 156 ? -3.305 -11.754 6.646 1.00 95.50 156 HIS A O 1
ATOM 1209 N N . TYR A 1 157 ? -1.921 -10.273 5.664 1.00 96.19 157 TYR A N 1
ATOM 1210 C CA . TYR A 1 157 ? -2.929 -9.680 4.796 1.00 96.19 157 TYR A CA 1
ATOM 1211 C C . TYR A 1 157 ? -3.404 -10.638 3.694 1.00 96.19 157 TYR A C 1
ATOM 1213 O O . TYR A 1 157 ? -2.591 -11.207 2.960 1.00 96.19 157 TYR A O 1
ATOM 1221 N N . LYS A 1 158 ? -4.723 -10.801 3.554 1.00 94.94 158 LYS A N 1
ATOM 1222 C CA . LYS A 1 158 ? -5.365 -11.618 2.509 1.00 94.94 158 LYS A CA 1
ATOM 1223 C C . LYS A 1 158 ? -6.761 -11.093 2.197 1.00 94.94 158 LYS A C 1
ATOM 1225 O O . LYS A 1 158 ? -7.372 -10.451 3.036 1.00 94.94 158 LYS A O 1
ATOM 1230 N N . THR A 1 159 ? -7.280 -11.387 1.011 1.00 94.94 159 THR A N 1
ATOM 1231 C CA . THR A 1 159 ? -8.660 -11.022 0.672 1.00 94.94 159 THR A CA 1
ATOM 1232 C C . THR A 1 159 ? -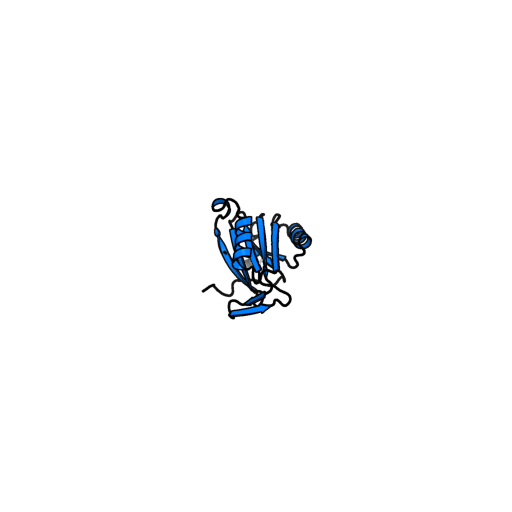9.635 -11.846 1.517 1.00 94.94 159 THR A C 1
ATOM 1234 O O . THR A 1 159 ? -9.703 -13.070 1.388 1.00 94.94 159 THR A O 1
ATOM 1237 N N . LEU A 1 160 ? -10.357 -11.169 2.404 1.00 93.69 160 LEU A N 1
ATOM 1238 C CA . LEU A 1 160 ? -11.374 -11.709 3.309 1.00 93.69 160 LEU A CA 1
ATOM 1239 C C . LEU A 1 160 ? -12.788 -11.328 2.879 1.00 93.69 160 LEU A C 1
ATOM 1241 O O . LEU A 1 160 ? -13.742 -12.033 3.207 1.00 93.69 160 LEU A O 1
ATOM 1245 N N . SER A 1 161 ? -12.929 -10.227 2.147 1.00 92.12 161 SER A N 1
ATOM 1246 C CA . SER A 1 161 ? -14.208 -9.752 1.640 1.00 92.12 161 SER A CA 1
ATOM 1247 C C . SER A 1 161 ? -14.082 -9.192 0.225 1.00 92.12 161 SER A C 1
ATOM 1249 O O . SER A 1 161 ? -12.983 -9.024 -0.304 1.00 92.12 161 SER A O 1
ATOM 1251 N N . ALA A 1 162 ? -15.226 -8.941 -0.410 1.00 85.44 162 ALA A N 1
ATOM 1252 C CA . ALA A 1 162 ? -15.300 -8.323 -1.725 1.00 85.44 162 ALA A CA 1
ATOM 1253 C C . ALA A 1 162 ? -16.090 -7.009 -1.631 1.00 85.44 162 ALA A C 1
ATOM 1255 O O . ALA A 1 162 ? -17.112 -6.980 -0.936 1.00 85.44 162 ALA A O 1
ATOM 1256 N N . PRO A 1 163 ? -15.658 -5.948 -2.337 1.00 77.88 163 PRO A N 1
ATOM 1257 C CA . PRO A 1 163 ? -16.461 -4.747 -2.508 1.00 77.88 163 PRO A CA 1
ATOM 1258 C C . PRO A 1 163 ? -17.861 -5.091 -3.033 1.00 77.88 163 PRO A C 1
ATOM 1260 O O . PRO A 1 163 ? -17.984 -5.884 -3.967 1.00 77.88 163 PRO A O 1
ATOM 1263 N N . LYS A 1 164 ? -18.894 -4.510 -2.422 1.00 66.94 164 LYS A N 1
ATOM 1264 C CA . LYS A 1 164 ? -20.277 -4.565 -2.910 1.00 66.94 164 LYS A CA 1
ATOM 1265 C C . LYS A 1 164 ? -20.500 -3.630 -4.092 1.00 66.94 164 LYS A C 1
ATOM 1267 O O . LYS A 1 164 ? -19.864 -2.551 -4.110 1.00 66.94 164 LYS A O 1
#

pLDDT: mean 85.71, std 19.32, range [35.53, 98.62]

Mean predicted aligned error: 9.32 Å

Foldseek 3Di:
DDDDDDDDDDDDDDDDDPPPPPPPQFFWWWKKKKFWFQWAADPVVRDIDGDPQFTWIWMWTAIPQAIWTWTAHHPVLEIDIDGPGHQVVVDVCSNVVSVCVCCVPRVVGTPDMDMFGQDGLVPQVSQVVRCVVVVQAAGWDQDNSGGIDGDRPVDDHYHPDDDD

Sequence (164 aa):
MRFSALRFIAILLASAHIVAVAQTYAATKGTLIIGVLTVESSYAQNSERPSRGVPDTVQFWIGPGGAWRIRTYAIDHDIHPHSLGDLGTMKNRPTEFAYDHIKKHYSDVLATTVVLELPDTGNTNAVRDVLARNKLKGSLVVAPNGFAFWNPDNGHYKTLSAPK

=== Feature glossary ===
Feature key, reading from the visual/contextual features back to the raw sequence:

Rendered structure images. Structure images are PyMOL renders from six orthogonal camera directions. Cartoon representation draws helices as coils and strands as arrows; sticks shows the backbone as bonds; surface shows the solvent-excluded envelope. Rainbow coloring maps sequence position to hue (blue→red, N→C); chain coloring assigns a distinct color per polypeptide.

Contact-map, Ramachandran, and PAE plots. Three diagnostic plots accompany the record. The Cα contact map visualizes the tertiary structure as a 2D adjacency matrix (8 Å cutoff, sequence-local contacts suppressed). The Ramachandran plot shows the distribution of backbone (φ, ψ) torsions, with points in the α and β basins reflecting secondary structure content. The PAE plot shows AlphaFold's inter-residue confidence as a color matrix.

InterPro / GO / CATH / organism. The annotation block draws on four external resources. InterPro: which protein families and domains the sequence belongs to. GO: standardized terms for what the protein does, what process it participates in, and where in the cell it acts. CATH: which structural fold it has in the CATH hierarchy. Organism: the species of origin.

Nearest PDB structures. Structural nearest neighbors (via Foldseek easy-search vs the PDB). Reported per hit: target PDB id, E-value, and alignment TM-score. A TM-score above ~0.5 is the conventional threshold for 'same fold'.

Predicted aligned error. Predicted aligned error is AlphaFold's pairwise confidence. Unlike pLDDT (per-residue), PAE is per-residue-pair and captures whether two parts of the structure are correctly placed relative to each other. Units are ångströms of expected positional error.

Solvent-accessible surface area. SASA measures how much of the protein is reachable by solvent. It is computed by rolling a water-sized probe over the atomic surface and summing the exposed area (Å²). Per-residue SASA distinguishes core (buried, low SASA) from surface (exposed, high SASA) residues; total SASA is a whole-molecule size measure.

B-factor. Crystallographic B-factors measure how much each atom's electron density is smeared out, in Å². They rise in mobile loops and surface residues and fall in the buried interior. In AlphaFold models this column is repurposed to hold pLDDT instead.

pLDDT. For AlphaFold models, the B-factor field carries pLDDT — the model's own estimate of local accuracy on a 0–100 scale. Regions with pLDDT<50 should be treated as essentially unmodeled; they often correspond to intrinsically disordered segments.

Backbone torsions (φ/ψ). φ (phi) and ψ (psi) are the two rotatable backbone dihedrals per residue: φ is the C(i-1)–N–Cα–C torsion, ψ is the N–Cα–C–N(i+1) torsion, both in degrees on (−180°, 180°]. α-helical residues cluster near (−60°, −45°); β-strand residues near (−120°, +130°). A Ramachandran plot is simply a scatter of (φ, ψ) for every residue.

Radius of gyration, Cα contacts, bounding box. Radius of gyration (Rg) is the root-mean-square distance of Cα atoms from their centroid — a single number for overall size and compactness. A globular domain of N residues has Rg ≈ 2.2·N^0.38 Å; an extended or disordered chain has a much larger Rg. The Cα contact count is the number of residue pairs whose Cα atoms are within 8 Å and are more than four positions apart in sequence — a standard proxy for tertiary packing density. The bounding box is the smallest axis-aligned box enclosing all Cα atoms.

Secondary structure (3-state, P-SEA). Three-state secondary structure (P-SEA) collapses the eight DSSP classes into helix (a), strand (b), and coil (c). P-SEA assigns these from Cα geometry alone — distances and angles — without requiring backbone oxygens, so it works on any Cα trace.

Secondary structure (8-state, DSSP). Secondary structure is the local, repeating backbone conformation. DSSP classifies it into eight states by reading the hydrogen-bond network: three helix types (H, G, I), two β types (E, B), two non-regular types (T, S), and unstructured coil (-).

Foldseek 3Di. The Foldseek 3Di string encodes local tertiary geometry as a 20-letter alphabet — one character per residue — derived from the relative positions of nearby Cα atoms. Unlike the amino-acid sequence, 3Di is a direct function of the 3D structure, so two proteins with the same fold have similar 3Di strings even at low sequence identity.

mmCIF coordinates. Structure coordinates are given as an mmCIF _atom_site loop: one row per atom with element, residue name, chain id, sequence number, and x/y/z position in Å. Only the four main-chain atoms per residue are included here; side chains are omitted to keep the record compact.

Sequence. This is the polypeptide sequence — one letter per residue, N-terminus first. Length ranges from a few dozen residues for small domains to over a thousand for large multi-domain proteins.